Protein AF-A0A845BM09-F1 (afdb_monomer_lite)

Organism: NCBI:txid2545983

Structure (mmCIF, N/CA/C/O backbone):
data_AF-A0A845BM09-F1
#
_entry.id   AF-A0A845BM09-F1
#
loop_
_atom_site.group_PDB
_atom_site.id
_atom_site.type_symbol
_atom_site.label_atom_id
_atom_site.label_alt_id
_atom_site.label_comp_id
_atom_site.label_asym_id
_atom_site.label_entity_id
_atom_site.label_seq_id
_atom_site.pdbx_PDB_ins_code
_atom_site.Cartn_x
_atom_site.Cartn_y
_atom_site.Cartn_z
_atom_site.occupancy
_atom_site.B_iso_or_equiv
_atom_site.auth_seq_id
_atom_site.auth_comp_id
_atom_site.auth_asym_id
_atom_site.auth_atom_id
_atom_site.pdbx_PDB_model_num
ATOM 1 N N . SER A 1 1 ? -9.856 6.392 -19.912 1.00 35.78 1 SER A N 1
ATOM 2 C CA . SER A 1 1 ? -8.831 7.444 -19.748 1.00 35.78 1 SER A CA 1
ATOM 3 C C . SER A 1 1 ? -8.874 7.938 -18.310 1.00 35.78 1 SER A C 1
ATOM 5 O O . SER A 1 1 ? -9.860 8.533 -17.901 1.00 35.78 1 SER A O 1
ATOM 7 N N . VAL A 1 2 ? -7.869 7.597 -17.497 1.00 39.53 2 VAL A N 1
ATOM 8 C CA . VAL A 1 2 ? -7.797 8.044 -16.092 1.00 39.53 2 VAL A CA 1
ATOM 9 C C . VAL A 1 2 ? -7.425 9.530 -16.064 1.00 39.53 2 VAL A C 1
ATOM 11 O O . VAL A 1 2 ? -6.525 9.952 -16.780 1.00 39.53 2 VAL A O 1
ATOM 14 N N . PHE A 1 3 ? -8.138 10.308 -15.250 1.00 54.38 3 PHE A N 1
ATOM 15 C CA . PHE A 1 3 ? -8.150 11.779 -15.206 1.00 54.38 3 PHE A CA 1
ATOM 16 C C . PHE A 1 3 ? -6.875 12.443 -14.639 1.00 54.38 3 PHE A C 1
ATOM 18 O O . PHE A 1 3 ? -6.880 13.639 -14.361 1.00 54.38 3 PHE A O 1
ATOM 25 N N . VAL A 1 4 ? -5.786 11.693 -14.448 1.00 58.38 4 VAL A N 1
ATOM 26 C CA . VAL A 1 4 ? -4.545 12.201 -13.843 1.00 58.38 4 VAL A CA 1
ATOM 27 C C . VAL A 1 4 ? -3.446 12.294 -14.913 1.00 58.38 4 VAL A C 1
ATOM 29 O O . VAL A 1 4 ? -3.096 11.260 -15.491 1.00 58.38 4 VAL A O 1
ATOM 32 N N . PRO A 1 5 ? -2.900 13.498 -15.189 1.00 68.25 5 PRO A N 1
ATOM 33 C CA . PRO A 1 5 ? -1.825 13.701 -16.160 1.00 68.25 5 PRO A CA 1
ATOM 34 C C . PRO A 1 5 ? -0.587 12.850 -15.855 1.00 68.25 5 PRO A C 1
ATOM 36 O O . PRO A 1 5 ? -0.208 12.676 -14.699 1.00 68.25 5 PRO A O 1
ATOM 39 N N . GLN A 1 6 ? 0.072 12.350 -16.902 1.00 58.78 6 GLN A N 1
ATOM 40 C CA . GLN A 1 6 ? 1.269 11.504 -16.788 1.00 58.78 6 GLN A CA 1
ATOM 41 C C . GLN A 1 6 ? 2.416 12.189 -16.029 1.00 58.78 6 GLN A C 1
ATOM 43 O O . GLN A 1 6 ? 3.109 11.536 -15.259 1.00 58.78 6 GLN A O 1
ATOM 48 N N . SER A 1 7 ? 2.552 13.511 -16.158 1.00 64.00 7 SER A N 1
ATOM 49 C CA . SER A 1 7 ? 3.554 14.301 -15.432 1.00 64.00 7 SER A CA 1
ATOM 50 C C . SER A 1 7 ? 3.409 14.221 -13.910 1.00 64.00 7 SER A C 1
ATOM 52 O O . SER A 1 7 ? 4.411 14.278 -13.207 1.00 64.00 7 SER A O 1
ATOM 54 N N . VAL A 1 8 ? 2.186 14.049 -13.395 1.00 66.25 8 VAL A N 1
ATOM 55 C CA . VAL A 1 8 ? 1.940 13.925 -11.951 1.00 66.25 8 VAL A CA 1
ATOM 56 C C . VAL A 1 8 ? 2.472 12.593 -11.433 1.00 66.25 8 VAL A C 1
ATOM 58 O O . VAL A 1 8 ? 3.091 12.558 -10.379 1.00 66.25 8 VAL A O 1
ATOM 61 N N . TRP A 1 9 ? 2.290 11.504 -12.183 1.00 59.09 9 TRP A N 1
ATOM 62 C CA . TRP A 1 9 ? 2.805 10.189 -11.793 1.00 59.09 9 TRP A CA 1
ATOM 63 C C . TRP A 1 9 ? 4.329 10.103 -11.904 1.00 59.09 9 TRP A C 1
ATOM 65 O O . TRP A 1 9 ? 4.945 9.530 -11.013 1.00 59.09 9 TRP A O 1
ATOM 75 N N . ASN A 1 10 ? 4.924 10.731 -12.922 1.00 61.62 10 ASN A N 1
ATOM 76 C CA . ASN A 1 10 ? 6.381 10.798 -13.092 1.00 61.62 10 ASN A CA 1
ATOM 77 C C . ASN A 1 10 ? 7.077 11.697 -12.054 1.00 61.62 10 ASN A C 1
A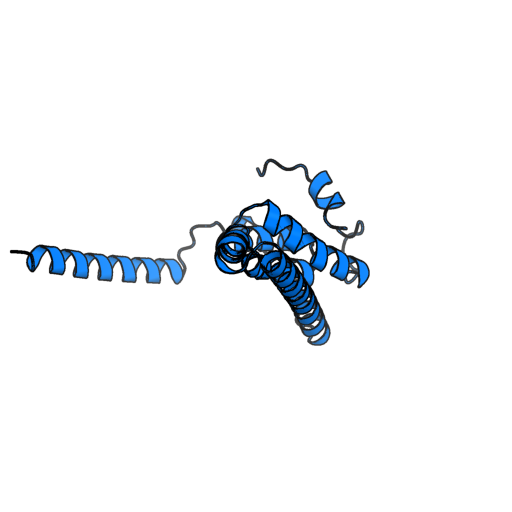TOM 79 O O . ASN A 1 10 ? 8.268 11.546 -11.824 1.00 61.62 10 ASN A O 1
ATOM 83 N N . MET A 1 11 ? 6.362 12.649 -11.443 1.00 61.75 11 MET A N 1
ATOM 84 C CA . MET A 1 11 ? 6.883 13.410 -10.297 1.00 61.75 11 MET A CA 1
ATOM 85 C C . MET A 1 11 ? 6.689 12.676 -8.968 1.00 61.75 11 MET A C 1
ATOM 87 O O . MET A 1 11 ? 7.452 12.900 -8.036 1.00 61.75 11 MET A O 1
ATOM 91 N N . LEU A 1 12 ? 5.629 11.871 -8.853 1.00 56.97 12 LEU A N 1
ATOM 92 C CA . LEU A 1 12 ? 5.250 11.193 -7.612 1.00 56.97 12 LEU A CA 1
ATOM 93 C C . LEU A 1 12 ? 6.055 9.913 -7.378 1.00 56.97 12 LEU A C 1
ATOM 95 O O . LEU A 1 12 ? 6.328 9.558 -6.240 1.00 56.97 12 LEU A O 1
ATOM 99 N N . PHE A 1 13 ? 6.422 9.231 -8.453 1.00 57.84 13 PHE A N 1
ATOM 100 C CA . PHE A 1 13 ? 7.402 8.160 -8.447 1.00 57.84 13 PHE A CA 1
ATOM 101 C C . PHE A 1 13 ? 8.551 8.653 -9.307 1.00 57.84 13 PHE A C 1
ATOM 103 O O . PHE A 1 13 ? 8.286 9.016 -10.455 1.00 57.84 13 PHE A O 1
ATOM 110 N N . LEU A 1 14 ? 9.791 8.646 -8.807 1.00 57.62 14 LEU A N 1
ATOM 111 C CA . LEU A 1 14 ? 10.975 8.696 -9.668 1.00 57.62 14 LEU A CA 1
ATOM 112 C C . LEU A 1 14 ? 10.952 7.476 -10.606 1.00 57.62 14 LEU A C 1
ATOM 114 O O . LEU A 1 14 ? 11.607 6.457 -10.385 1.00 57.62 14 LEU A O 1
ATOM 118 N N . ILE A 1 15 ? 10.148 7.563 -11.659 1.00 54.09 15 ILE A N 1
ATOM 119 C CA . ILE A 1 15 ? 10.232 6.699 -12.822 1.00 54.09 15 ILE A CA 1
ATOM 120 C C . ILE A 1 15 ? 11.581 7.054 -13.423 1.00 54.09 15 ILE A C 1
ATOM 122 O O . ILE A 1 15 ? 11.850 8.223 -13.688 1.00 54.09 15 ILE A O 1
ATOM 126 N N . ALA A 1 16 ? 12.469 6.066 -13.515 1.00 50.38 16 ALA A N 1
ATOM 127 C CA . ALA A 1 16 ? 13.791 6.274 -14.068 1.00 50.38 16 ALA A CA 1
ATOM 128 C C . ALA A 1 16 ? 13.628 6.880 -15.467 1.00 50.38 16 ALA A C 1
ATOM 130 O O . ALA A 1 16 ? 13.202 6.202 -16.398 1.00 50.38 16 ALA A O 1
ATOM 131 N N . ASP A 1 17 ? 13.929 8.171 -15.600 1.00 42.47 17 ASP A N 1
ATOM 132 C CA . ASP A 1 17 ? 14.062 8.849 -16.881 1.00 42.47 17 ASP A CA 1
ATOM 133 C C . ASP A 1 17 ? 15.249 8.206 -17.617 1.00 42.47 17 ASP A C 1
ATOM 135 O O . ASP A 1 17 ? 16.388 8.663 -17.536 1.00 42.47 17 ASP A O 1
ATOM 139 N N . GLY A 1 18 ? 15.019 7.070 -18.269 1.00 38.66 18 GLY A N 1
ATOM 140 C CA . GLY A 1 18 ? 16.082 6.304 -18.904 1.00 38.66 18 GLY A CA 1
ATOM 141 C C . GLY A 1 18 ? 15.595 4.934 -19.331 1.00 38.66 18 GLY A C 1
ATOM 142 O O . GLY A 1 18 ? 15.592 3.998 -18.540 1.00 38.66 18 GLY A O 1
ATOM 143 N N . GLY A 1 19 ? 15.179 4.832 -20.592 1.00 37.56 19 GLY A N 1
ATOM 144 C CA . GLY A 1 19 ? 14.667 3.602 -21.171 1.00 37.56 19 GLY A CA 1
ATOM 145 C C . GLY A 1 19 ? 15.581 2.384 -21.002 1.00 37.56 19 GLY A C 1
ATOM 146 O O . GLY A 1 19 ? 16.806 2.471 -20.990 1.00 37.56 19 GLY A O 1
ATOM 147 N N . GLY A 1 20 ? 14.938 1.224 -20.977 1.00 40.03 20 GLY A N 1
ATOM 148 C CA . GLY A 1 20 ? 15.477 0.010 -21.578 1.00 40.03 20 GLY A CA 1
ATOM 149 C C . GLY A 1 20 ? 16.318 -0.915 -20.705 1.00 40.03 20 GLY A C 1
ATOM 150 O O . GLY A 1 20 ? 16.025 -2.097 -20.743 1.00 40.03 20 GLY A O 1
ATOM 151 N N . ASP A 1 21 ? 17.324 -0.468 -19.944 1.00 42.78 21 ASP A N 1
ATOM 152 C CA . ASP A 1 21 ? 18.420 -1.419 -19.625 1.00 42.78 21 ASP A CA 1
ATOM 153 C C . ASP A 1 21 ? 19.203 -1.217 -18.311 1.00 42.78 21 ASP A C 1
ATOM 155 O O . ASP A 1 21 ? 20.339 -1.673 -18.179 1.00 42.78 21 ASP A O 1
ATOM 159 N N . ALA A 1 22 ? 18.630 -0.600 -17.277 1.00 42.78 22 ALA A N 1
ATOM 160 C CA . ALA A 1 22 ? 19.284 -0.587 -15.966 1.00 42.78 22 ALA A CA 1
ATOM 161 C C . ALA A 1 22 ? 18.308 -0.962 -14.858 1.00 42.78 22 ALA A C 1
ATOM 163 O O . ALA A 1 22 ? 17.261 -0.339 -14.684 1.00 42.78 22 ALA A O 1
ATOM 164 N N . SER A 1 23 ? 18.672 -1.995 -14.099 1.00 51.94 23 SER A N 1
ATOM 165 C CA . SER A 1 23 ? 18.027 -2.349 -12.841 1.00 51.94 23 SER A CA 1
ATOM 166 C C . SER A 1 23 ? 17.760 -1.082 -12.015 1.00 51.94 23 SER A C 1
ATOM 168 O O . SER A 1 23 ? 18.654 -0.243 -11.875 1.00 51.94 23 SER A O 1
ATOM 170 N N . PRO A 1 24 ? 16.537 -0.894 -11.485 1.00 59.00 24 PRO A N 1
ATOM 171 C CA . PRO A 1 24 ? 16.207 0.314 -10.744 1.00 59.00 24 PRO A CA 1
ATOM 172 C C . PRO A 1 24 ? 17.182 0.470 -9.572 1.00 59.00 24 PRO A C 1
ATOM 174 O O . PRO A 1 24 ? 17.302 -0.416 -8.724 1.00 59.00 24 PRO A O 1
ATOM 177 N N . THR A 1 25 ? 17.900 1.595 -9.539 1.00 69.44 25 THR A N 1
ATOM 178 C CA . THR A 1 25 ? 18.841 1.939 -8.466 1.00 69.44 25 THR A CA 1
ATOM 179 C C . THR A 1 25 ? 18.152 1.798 -7.105 1.00 69.44 25 THR A C 1
ATOM 181 O O . THR A 1 25 ? 16.988 2.170 -6.966 1.00 69.44 25 THR A O 1
ATOM 184 N N . PHE A 1 26 ? 18.868 1.314 -6.080 1.00 68.75 26 PHE A N 1
ATOM 185 C CA . PHE A 1 26 ? 18.355 1.127 -4.706 1.00 68.75 26 PHE A CA 1
ATOM 186 C C . PHE A 1 26 ? 17.498 2.309 -4.213 1.00 68.75 26 PHE A C 1
ATOM 188 O O . PHE A 1 26 ? 16.446 2.113 -3.611 1.00 68.75 26 PHE A O 1
ATOM 195 N N . LEU A 1 27 ? 17.917 3.538 -4.526 1.00 70.12 27 LEU A N 1
ATOM 196 C CA . LEU A 1 27 ? 17.209 4.768 -4.164 1.00 70.12 27 LEU A CA 1
ATOM 197 C C . LEU A 1 27 ? 15.825 4.895 -4.820 1.00 70.12 27 LEU A C 1
ATOM 199 O O . LEU A 1 27 ? 14.881 5.286 -4.145 1.00 70.12 27 LEU A O 1
ATOM 203 N N . VAL A 1 28 ? 15.681 4.501 -6.087 1.00 71.38 28 VAL A N 1
ATOM 204 C CA . VAL A 1 28 ? 14.397 4.496 -6.810 1.00 71.38 28 VAL A CA 1
ATOM 205 C C . VAL A 1 28 ? 13.458 3.438 -6.232 1.00 71.38 28 VAL A C 1
ATOM 207 O O . VAL A 1 28 ? 12.262 3.668 -6.071 1.00 71.38 28 VAL A O 1
ATOM 210 N N . VAL A 1 29 ? 13.990 2.267 -5.871 1.00 69.00 29 VAL A N 1
ATOM 211 C CA . VAL A 1 29 ? 13.193 1.211 -5.230 1.00 69.00 29 VAL A CA 1
ATOM 212 C C . VAL A 1 29 ? 12.701 1.661 -3.857 1.00 69.00 29 VAL A C 1
ATOM 214 O O . VAL A 1 29 ? 11.528 1.457 -3.545 1.00 69.00 29 VAL A O 1
ATOM 217 N N . LEU A 1 30 ? 13.579 2.283 -3.068 1.00 73.56 30 LEU A N 1
ATOM 218 C CA . LEU A 1 30 ? 13.262 2.799 -1.742 1.00 73.56 30 LEU A CA 1
ATOM 219 C C . LEU A 1 30 ? 12.210 3.909 -1.804 1.00 73.56 30 LEU A C 1
ATOM 221 O O . LEU A 1 30 ? 11.234 3.856 -1.060 1.00 73.56 30 LEU A O 1
ATOM 225 N N . GLU A 1 31 ? 12.377 4.881 -2.701 1.00 77.81 31 GLU A N 1
ATOM 226 C CA . GLU A 1 31 ? 11.400 5.952 -2.885 1.00 77.81 31 GLU A CA 1
ATOM 227 C C . GLU A 1 31 ? 10.041 5.388 -3.288 1.00 77.81 31 GLU A C 1
ATOM 229 O O . GLU A 1 31 ? 9.044 5.642 -2.611 1.00 77.81 31 GLU A O 1
ATOM 234 N N . ASN A 1 32 ? 10.004 4.554 -4.328 1.00 77.00 32 ASN A N 1
ATOM 235 C CA . ASN A 1 32 ? 8.758 3.967 -4.801 1.00 77.00 32 ASN A CA 1
ATOM 236 C C . ASN A 1 32 ? 8.079 3.142 -3.696 1.00 77.00 32 ASN A C 1
ATOM 238 O O . ASN A 1 32 ? 6.870 3.250 -3.516 1.00 77.00 32 ASN A O 1
ATOM 242 N N . ALA A 1 33 ? 8.837 2.373 -2.907 1.00 74.50 33 ALA A N 1
ATOM 243 C CA . ALA A 1 33 ? 8.300 1.587 -1.794 1.00 74.50 33 ALA A CA 1
ATOM 244 C C . ALA A 1 33 ? 7.724 2.443 -0.655 1.00 74.50 33 ALA A C 1
ATOM 246 O O . ALA A 1 33 ? 6.791 1.993 0.017 1.00 74.50 33 ALA A O 1
ATOM 247 N N . LEU A 1 34 ? 8.249 3.652 -0.442 1.00 76.75 34 LEU A N 1
ATOM 248 C CA . LEU A 1 34 ? 7.769 4.585 0.577 1.00 76.75 34 LEU A CA 1
ATOM 249 C C . LEU A 1 34 ? 6.599 5.444 0.081 1.00 76.75 34 LEU A C 1
ATOM 251 O O . LEU A 1 34 ? 5.652 5.684 0.833 1.00 76.75 34 LEU A O 1
ATOM 255 N N . VAL A 1 35 ? 6.626 5.900 -1.169 1.00 77.06 35 VAL A N 1
ATOM 256 C CA . VAL A 1 35 ? 5.574 6.771 -1.707 1.00 77.06 35 VAL A CA 1
ATOM 257 C C . VAL A 1 35 ? 4.309 5.977 -2.025 1.00 77.06 35 VAL A C 1
ATOM 259 O O . VAL A 1 35 ? 3.210 6.449 -1.728 1.00 77.06 35 VAL A O 1
ATOM 262 N N . ALA A 1 36 ? 4.428 4.749 -2.542 1.00 71.75 36 ALA A N 1
ATOM 263 C CA . ALA A 1 36 ? 3.265 3.971 -2.972 1.00 71.75 36 ALA A CA 1
ATOM 264 C C . ALA A 1 36 ? 2.196 3.793 -1.868 1.00 71.75 36 ALA A C 1
ATOM 266 O O . ALA A 1 36 ? 1.026 4.088 -2.129 1.00 71.75 36 ALA A O 1
ATOM 267 N N . PRO A 1 37 ? 2.540 3.421 -0.620 1.00 69.88 37 PRO A N 1
ATOM 268 C CA . PRO A 1 37 ? 1.544 3.277 0.436 1.00 69.88 37 PRO A CA 1
ATOM 269 C C . PRO A 1 37 ? 0.865 4.588 0.845 1.00 69.88 37 PRO A C 1
ATOM 271 O O . PRO A 1 37 ? -0.304 4.583 1.228 1.00 69.88 37 PRO A O 1
ATOM 274 N N . VAL A 1 38 ? 1.570 5.720 0.744 1.00 73.94 38 VAL A N 1
ATOM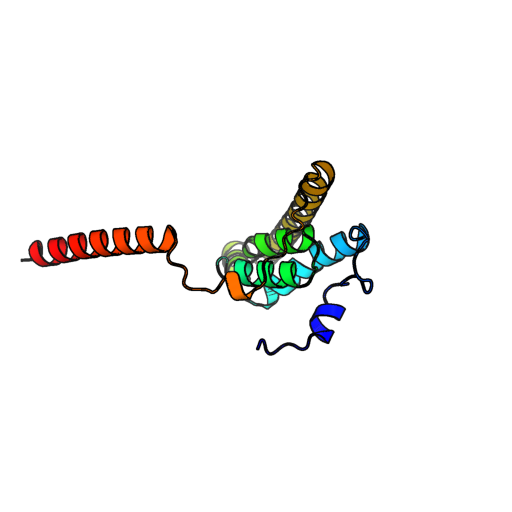 275 C CA . VAL A 1 38 ? 0.991 7.043 1.025 1.00 73.94 38 VAL A CA 1
ATOM 276 C C . VAL A 1 38 ? -0.059 7.383 -0.029 1.00 73.94 38 VAL A C 1
ATOM 278 O O . VAL A 1 38 ? -1.157 7.826 0.303 1.00 73.94 38 VAL A O 1
ATOM 281 N N . VAL A 1 39 ? 0.241 7.118 -1.301 1.00 71.31 39 VAL A N 1
ATOM 282 C CA . VAL A 1 39 ? -0.713 7.319 -2.399 1.00 71.31 39 VAL A CA 1
ATOM 283 C C . VAL A 1 39 ? -1.936 6.421 -2.221 1.00 71.31 39 VAL A C 1
ATOM 285 O O . VAL A 1 39 ? -3.061 6.913 -2.301 1.00 71.31 39 VAL A O 1
ATOM 288 N N . ALA A 1 40 ? -1.728 5.140 -1.894 1.00 66.44 40 ALA A N 1
ATOM 289 C CA . ALA A 1 40 ? -2.808 4.191 -1.621 1.00 66.44 40 ALA A CA 1
ATOM 290 C C . ALA A 1 40 ? -3.743 4.693 -0.509 1.00 66.44 40 ALA A C 1
ATOM 292 O O . ALA A 1 40 ? -4.966 4.707 -0.681 1.00 66.44 40 ALA A O 1
ATOM 293 N N . PHE A 1 41 ? -3.163 5.187 0.592 1.00 67.19 41 PHE A N 1
ATOM 294 C CA . PHE A 1 41 ? -3.899 5.756 1.720 1.00 67.19 41 PHE A CA 1
ATOM 295 C C . PHE A 1 41 ? -4.837 6.891 1.287 1.00 67.19 41 PHE A C 1
ATOM 297 O O . PHE A 1 41 ? -6.020 6.885 1.632 1.00 67.19 41 PHE A O 1
ATOM 304 N N . PHE A 1 42 ? -4.335 7.840 0.490 1.00 66.75 42 PHE A N 1
ATOM 305 C CA . PHE A 1 42 ? -5.129 8.980 0.019 1.00 66.75 42 PHE A CA 1
ATOM 306 C C . PHE A 1 42 ? -6.146 8.619 -1.063 1.00 66.75 42 PHE A C 1
ATOM 308 O O . PHE A 1 42 ? -7.166 9.297 -1.184 1.00 66.75 42 PHE A O 1
ATOM 315 N N . THR A 1 43 ? -5.919 7.546 -1.821 1.00 67.25 43 THR A N 1
ATOM 316 C CA . THR A 1 43 ? -6.889 7.084 -2.823 1.00 67.25 43 THR A CA 1
ATOM 317 C C . THR A 1 43 ? -8.130 6.410 -2.227 1.00 67.25 43 THR A C 1
ATOM 319 O O . THR A 1 43 ? -9.051 6.112 -2.978 1.00 67.25 43 THR A O 1
ATOM 322 N N . PHE A 1 44 ? -8.218 6.229 -0.898 1.00 59.25 44 PHE A N 1
ATOM 323 C CA . PHE A 1 44 ? -9.390 5.658 -0.204 1.00 59.25 44 PHE A CA 1
ATOM 324 C C . PHE A 1 44 ? -9.855 4.306 -0.769 1.00 59.25 44 PHE A C 1
ATOM 326 O O . PHE A 1 44 ? -11.028 3.932 -0.699 1.00 59.25 44 PHE A O 1
ATOM 333 N N . ILE A 1 45 ? -8.922 3.546 -1.327 1.00 58.44 45 ILE A N 1
ATOM 334 C CA . ILE A 1 45 ? -9.209 2.266 -1.942 1.00 58.44 45 ILE A CA 1
ATOM 335 C C . ILE A 1 45 ? -9.085 1.173 -0.873 1.00 58.44 45 ILE A C 1
ATOM 337 O O . ILE A 1 45 ? -8.041 0.988 -0.254 1.00 58.44 45 ILE A O 1
ATOM 341 N N . GLY A 1 46 ? -10.186 0.459 -0.623 1.00 61.38 46 GLY A N 1
ATOM 342 C CA . GLY A 1 46 ? -10.170 -0.748 0.208 1.00 61.38 46 GLY A CA 1
ATOM 343 C C . GLY A 1 46 ? -9.417 -1.901 -0.470 1.00 61.38 46 GLY A C 1
ATOM 344 O O . GLY A 1 46 ? -9.139 -1.844 -1.666 1.00 61.38 46 GLY A O 1
ATOM 345 N N . SER A 1 47 ? -9.153 -2.973 0.284 1.00 61.75 47 SER A N 1
ATOM 346 C CA . SER A 1 47 ? -8.348 -4.153 -0.105 1.00 61.75 47 SER A CA 1
ATOM 347 C C . SER A 1 47 ? -8.517 -4.644 -1.559 1.00 61.75 47 SER A C 1
ATOM 349 O O . SER A 1 47 ? -7.535 -4.957 -2.224 1.00 61.75 47 SER A O 1
ATOM 351 N N . MET A 1 48 ? -9.732 -4.617 -2.126 1.00 56.25 48 MET A N 1
ATOM 352 C CA . MET A 1 48 ? -9.975 -5.070 -3.506 1.00 56.25 48 MET A CA 1
ATOM 353 C C . MET A 1 48 ? -9.504 -4.110 -4.613 1.00 56.25 48 MET A C 1
ATOM 355 O O . MET A 1 48 ? -9.163 -4.568 -5.702 1.00 56.25 48 MET A O 1
ATOM 359 N N . GLY A 1 49 ? -9.489 -2.793 -4.393 1.00 61.81 49 GLY A N 1
ATOM 360 C CA . GLY A 1 49 ? -9.159 -1.847 -5.470 1.00 61.81 49 GLY A CA 1
ATOM 361 C C . GLY A 1 49 ? -7.663 -1.545 -5.599 1.00 61.81 49 GLY A C 1
ATOM 362 O O . GLY A 1 49 ? -7.246 -0.988 -6.616 1.00 61.81 49 GLY A O 1
ATOM 363 N N . ASN A 1 50 ? -6.847 -1.902 -4.598 1.00 71.81 50 ASN A N 1
ATOM 364 C CA . ASN A 1 50 ? -5.405 -1.655 -4.649 1.00 71.81 50 ASN A CA 1
ATOM 365 C C . ASN A 1 50 ? -4.727 -2.585 -5.661 1.00 71.81 50 ASN A C 1
ATOM 367 O O . ASN A 1 50 ? -3.705 -2.220 -6.228 1.00 71.81 50 ASN A O 1
ATOM 371 N N . VAL A 1 51 ? -5.328 -3.743 -5.959 1.00 69.25 51 VAL A N 1
ATOM 372 C CA . VAL A 1 51 ? -4.799 -4.721 -6.921 1.00 69.25 51 VAL A CA 1
ATOM 373 C C . VAL A 1 51 ? -4.795 -4.176 -8.364 1.00 69.25 51 VAL A C 1
ATOM 375 O O . VAL A 1 51 ? -3.729 -4.183 -8.984 1.00 69.25 51 VAL A O 1
ATOM 378 N N . PRO A 1 52 ? -5.899 -3.620 -8.913 1.00 67.12 52 PRO A N 1
ATOM 379 C CA . PRO A 1 52 ? -5.867 -2.947 -10.216 1.00 67.12 52 PRO A CA 1
ATOM 380 C C . PRO A 1 52 ? -4.889 -1.766 -10.297 1.00 67.12 52 PRO A C 1
ATOM 382 O O . PRO A 1 52 ? -4.273 -1.549 -11.340 1.00 67.12 52 PRO A O 1
ATOM 385 N N . LEU A 1 53 ? -4.731 -0.992 -9.216 1.00 66.56 53 LEU A N 1
ATOM 386 C CA . LEU A 1 53 ? -3.841 0.174 -9.216 1.00 66.56 53 LEU A CA 1
ATOM 387 C C . LEU A 1 53 ? -2.365 -0.229 -9.075 1.00 66.56 53 LEU A C 1
ATOM 389 O O . LEU A 1 53 ? -1.512 0.339 -9.752 1.00 66.56 53 LEU A O 1
ATOM 393 N N . ALA A 1 54 ? -2.070 -1.273 -8.300 1.00 71.06 54 ALA A N 1
ATOM 394 C CA . ALA A 1 54 ? -0.763 -1.925 -8.259 1.00 71.06 54 ALA A CA 1
ATOM 395 C C . ALA A 1 54 ? -0.363 -2.449 -9.646 1.00 71.06 54 ALA A C 1
ATOM 397 O O . ALA A 1 54 ? 0.763 -2.242 -10.093 1.00 71.06 54 ALA A O 1
ATOM 398 N N . ALA A 1 55 ? -1.304 -3.058 -10.370 1.00 67.88 55 ALA A N 1
ATOM 399 C CA . ALA A 1 55 ? -1.083 -3.470 -11.751 1.00 67.88 55 ALA A CA 1
ATOM 400 C C . ALA A 1 55 ? -0.847 -2.284 -12.699 1.00 67.88 55 ALA A C 1
ATOM 402 O O . ALA A 1 55 ? 0.019 -2.343 -13.571 1.00 67.88 55 ALA A O 1
ATOM 403 N N . MET A 1 56 ? -1.563 -1.173 -12.498 1.00 67.94 56 MET A N 1
ATOM 404 C CA . MET A 1 56 ? -1.313 0.072 -13.223 1.00 67.94 56 MET A CA 1
ATOM 405 C C . MET A 1 56 ? 0.087 0.627 -12.930 1.00 67.94 56 MET A C 1
ATOM 407 O O . MET A 1 56 ? 0.755 1.055 -13.866 1.00 67.94 56 MET A O 1
ATOM 411 N N . LEU A 1 57 ? 0.562 0.571 -11.684 1.00 68.81 57 LEU A N 1
ATOM 412 C CA . LEU A 1 57 ? 1.928 0.951 -11.303 1.00 68.81 57 LEU A CA 1
ATOM 413 C C . LEU A 1 57 ? 2.977 0.031 -11.946 1.00 68.81 57 LEU A C 1
ATOM 415 O O . LEU A 1 57 ? 3.956 0.526 -12.499 1.00 68.81 57 LEU A O 1
ATOM 419 N N . TRP A 1 58 ? 2.741 -1.284 -11.962 1.00 68.69 58 TRP A N 1
ATOM 420 C CA . TRP A 1 58 ? 3.614 -2.257 -12.631 1.00 68.69 58 TRP A CA 1
ATOM 421 C C . TRP A 1 58 ? 3.734 -1.993 -14.136 1.00 68.69 58 TRP A C 1
ATOM 423 O O . TRP A 1 58 ? 4.833 -1.963 -14.690 1.00 68.69 58 TRP A O 1
ATOM 433 N N . SER A 1 59 ? 2.606 -1.712 -14.797 1.00 63.56 59 SER A N 1
ATOM 434 C CA . SER A 1 59 ? 2.588 -1.329 -16.215 1.00 63.56 59 SER A CA 1
ATOM 435 C C . SER A 1 59 ? 3.278 0.016 -16.497 1.00 63.56 59 SER A C 1
ATOM 437 O O . SER A 1 59 ? 3.600 0.308 -17.644 1.00 63.56 59 SER A O 1
ATOM 439 N N . ARG A 1 60 ? 3.507 0.832 -15.458 1.00 62.00 60 ARG A N 1
ATOM 440 C CA . ARG A 1 60 ? 4.113 2.174 -15.509 1.00 62.00 60 ARG A CA 1
ATOM 441 C C . ARG A 1 60 ? 5.553 2.199 -14.996 1.00 62.00 60 ARG A C 1
ATOM 443 O O . ARG A 1 60 ? 6.033 3.245 -14.583 1.00 62.00 60 ARG A O 1
ATOM 450 N N . GLU A 1 61 ? 6.225 1.050 -15.028 1.00 62.22 61 GLU A N 1
ATOM 451 C CA . GLU A 1 61 ? 7.644 0.897 -14.677 1.00 62.22 61 GLU A CA 1
ATOM 452 C C . GLU A 1 61 ? 7.986 1.184 -13.206 1.00 62.22 61 GLU A C 1
ATOM 454 O O . GLU A 1 61 ? 9.159 1.312 -12.853 1.00 62.22 61 GLU A O 1
ATOM 459 N N . ALA A 1 62 ? 6.984 1.232 -12.320 1.00 65.19 62 ALA A N 1
ATOM 460 C CA . ALA A 1 62 ? 7.247 1.283 -10.890 1.00 65.19 62 ALA A CA 1
ATOM 461 C C . ALA A 1 62 ? 8.019 0.026 -10.459 1.00 65.19 62 ALA A C 1
ATOM 463 O O . ALA A 1 62 ? 7.794 -1.078 -10.966 1.00 65.19 62 ALA A O 1
ATOM 464 N N . SER A 1 63 ? 8.929 0.186 -9.497 1.00 73.81 63 SER A N 1
ATOM 465 C CA . SER A 1 63 ? 9.719 -0.939 -8.995 1.00 73.81 63 SER A CA 1
ATOM 466 C C . SER A 1 63 ? 8.805 -2.040 -8.443 1.00 73.81 63 SER A C 1
ATOM 468 O O . SER A 1 63 ? 7.777 -1.758 -7.823 1.00 73.81 63 SER A O 1
ATOM 470 N N . LEU A 1 64 ? 9.206 -3.310 -8.600 1.00 71.56 64 LEU A N 1
ATOM 471 C CA . LEU A 1 64 ? 8.455 -4.441 -8.032 1.00 71.56 64 LEU A CA 1
ATOM 472 C C . LEU A 1 64 ? 8.247 -4.264 -6.518 1.00 71.56 64 LEU A C 1
ATOM 474 O O . LEU A 1 64 ? 7.185 -4.589 -6.001 1.00 71.56 64 LEU A O 1
ATOM 478 N N . GLY A 1 65 ? 9.219 -3.669 -5.816 1.00 74.06 65 GLY A N 1
ATOM 479 C CA . GLY A 1 65 ? 9.083 -3.349 -4.395 1.00 74.06 65 GLY A CA 1
ATOM 480 C C . GLY A 1 65 ? 8.010 -2.300 -4.099 1.00 74.06 65 GLY A C 1
ATOM 481 O O . GLY A 1 65 ? 7.277 -2.456 -3.125 1.00 74.06 65 GLY A O 1
ATOM 482 N N . GLY A 1 66 ? 7.864 -1.286 -4.958 1.00 72.00 66 GLY A N 1
ATOM 483 C CA . GLY A 1 66 ? 6.789 -0.295 -4.874 1.00 72.00 66 GLY A CA 1
ATOM 484 C C . GLY A 1 66 ? 5.407 -0.898 -5.115 1.00 72.00 66 GLY A C 1
ATOM 485 O O . GLY A 1 66 ? 4.477 -0.620 -4.367 1.00 72.00 66 GLY A O 1
ATOM 486 N N . VAL A 1 67 ? 5.275 -1.791 -6.099 1.00 75.31 67 VAL A N 1
ATOM 487 C CA . VAL A 1 67 ? 4.019 -2.519 -6.364 1.00 75.31 67 VAL A CA 1
ATOM 488 C C . VAL A 1 67 ? 3.635 -3.407 -5.176 1.00 75.31 67 VAL A C 1
ATOM 490 O O . VAL A 1 67 ? 2.482 -3.407 -4.747 1.00 75.31 67 VAL A O 1
ATOM 493 N N . MET A 1 68 ? 4.603 -4.125 -4.601 1.00 77.25 68 MET A N 1
ATOM 494 C CA . MET A 1 68 ? 4.367 -5.002 -3.451 1.00 77.25 68 MET A CA 1
ATOM 495 C C . MET A 1 68 ? 4.047 -4.221 -2.167 1.00 77.25 68 MET A C 1
ATOM 497 O O . MET A 1 68 ? 3.165 -4.639 -1.415 1.00 77.25 68 MET A O 1
ATOM 501 N N . SER A 1 69 ? 4.694 -3.074 -1.916 1.00 78.81 69 SER A N 1
ATOM 502 C CA . SER A 1 69 ? 4.335 -2.231 -0.764 1.00 78.81 69 SER A CA 1
ATOM 503 C C . SER A 1 69 ? 2.970 -1.557 -0.949 1.00 78.81 69 SER A C 1
ATOM 505 O O . SER A 1 69 ? 2.223 -1.426 0.021 1.00 78.81 69 SER A O 1
ATOM 507 N N . PHE A 1 70 ? 2.607 -1.200 -2.188 1.00 77.56 70 PHE A N 1
ATOM 508 C CA . PHE A 1 70 ? 1.285 -0.673 -2.534 1.00 77.56 70 PHE A CA 1
ATOM 509 C C . PHE A 1 70 ? 0.176 -1.700 -2.284 1.00 77.56 70 PHE A C 1
ATOM 511 O O . PHE A 1 70 ? -0.868 -1.355 -1.734 1.00 77.56 70 PHE A O 1
ATOM 518 N N . LEU A 1 71 ? 0.400 -2.969 -2.644 1.00 76.62 71 LEU A N 1
ATOM 519 C CA . LEU A 1 71 ? -0.545 -4.053 -2.354 1.00 76.62 71 LEU A CA 1
ATOM 520 C C . LEU A 1 71 ? -0.800 -4.195 -0.853 1.00 76.62 71 LEU A C 1
ATOM 522 O O . LEU A 1 71 ? -1.953 -4.276 -0.444 1.00 76.62 71 LEU A O 1
ATOM 526 N N . GLY A 1 72 ? 0.259 -4.154 -0.042 1.00 71.56 72 GLY A N 1
ATOM 527 C CA . GLY A 1 72 ? 0.140 -4.214 1.416 1.00 71.56 72 GLY A CA 1
ATOM 528 C C . GLY A 1 72 ? -0.503 -2.977 2.052 1.00 71.56 72 GLY A C 1
ATOM 529 O O . GLY A 1 72 ? -0.732 -2.975 3.257 1.00 71.56 72 GLY A O 1
ATOM 530 N N . ALA A 1 73 ? -0.790 -1.914 1.293 1.00 73.38 73 ALA A N 1
ATOM 531 C CA . ALA A 1 73 ? -1.315 -0.663 1.839 1.00 73.38 73 ALA A CA 1
ATOM 532 C C . ALA A 1 73 ? -2.768 -0.695 2.283 1.00 73.38 73 ALA A C 1
ATOM 534 O O . ALA A 1 73 ? -3.224 0.219 2.974 1.00 73.38 73 ALA A O 1
ATOM 535 N N . ASP A 1 74 ? -3.466 -1.785 1.999 1.00 73.81 74 ASP A N 1
ATOM 536 C CA . ASP A 1 74 ? -4.761 -2.057 2.601 1.00 73.81 74 ASP A CA 1
ATOM 537 C C . ASP A 1 74 ? -4.686 -2.329 4.119 1.00 73.81 74 ASP A C 1
ATOM 539 O O . ASP A 1 74 ? -5.658 -2.028 4.819 1.00 73.81 74 ASP A O 1
ATOM 543 N N . LEU A 1 75 ? -3.536 -2.770 4.661 1.00 70.00 75 LEU A N 1
ATOM 544 C CA . LEU A 1 75 ? -3.320 -2.907 6.113 1.00 70.00 75 LEU A CA 1
ATOM 545 C C . LEU A 1 75 ? -3.456 -1.570 6.861 1.00 70.00 75 LEU A C 1
ATOM 547 O O . LEU A 1 75 ? -3.808 -1.557 8.042 1.00 70.00 75 LEU A O 1
ATOM 551 N N . VAL A 1 76 ? -3.210 -0.445 6.183 1.00 70.69 76 VAL A N 1
ATOM 552 C CA . VAL A 1 76 ? -3.351 0.915 6.732 1.00 70.69 76 VAL A CA 1
ATOM 553 C C . VAL A 1 76 ? -4.474 1.664 6.011 1.00 70.69 76 VAL A C 1
ATOM 555 O O . VAL A 1 76 ? -4.419 2.874 5.843 1.00 70.69 76 VAL A O 1
ATOM 558 N N . ALA A 1 77 ? -5.537 0.980 5.581 1.00 73.19 77 ALA A N 1
ATOM 559 C CA . ALA A 1 77 ? -6.675 1.670 4.980 1.00 73.19 77 ALA A CA 1
ATOM 560 C C . ALA A 1 77 ? -7.275 2.713 5.948 1.00 73.19 77 ALA A C 1
ATOM 562 O O . ALA A 1 77 ? -7.370 2.493 7.158 1.00 73.19 77 ALA A O 1
ATOM 563 N N . ALA A 1 78 ? -7.742 3.847 5.419 1.00 73.00 78 ALA A N 1
ATOM 564 C CA . ALA A 1 78 ? -8.322 4.924 6.226 1.00 73.00 78 ALA A CA 1
ATOM 565 C C . ALA A 1 78 ? -9.488 4.444 7.115 1.00 73.00 78 ALA A C 1
ATOM 567 O O . ALA A 1 78 ? -9.640 4.905 8.245 1.00 73.00 78 ALA A O 1
ATOM 568 N N . THR A 1 79 ? -10.271 3.467 6.644 1.00 71.81 79 THR A N 1
ATOM 569 C CA . THR A 1 79 ? -11.333 2.810 7.425 1.00 71.81 79 THR A CA 1
ATOM 570 C C . THR A 1 79 ? -10.776 2.067 8.636 1.00 71.81 79 THR A C 1
ATOM 572 O O . THR A 1 79 ? -11.313 2.182 9.737 1.00 71.81 79 THR A O 1
ATOM 575 N N . VAL A 1 80 ? -9.666 1.353 8.454 1.00 76.81 80 VAL A N 1
ATOM 576 C CA . VAL A 1 80 ? -8.963 0.620 9.506 1.00 76.81 80 VAL A CA 1
ATOM 577 C C . VAL A 1 80 ? -8.391 1.605 10.520 1.00 76.81 80 VAL A C 1
ATOM 579 O O . VAL A 1 80 ? -8.614 1.436 11.717 1.00 76.81 80 VAL A O 1
ATOM 582 N N . VAL A 1 81 ? -7.736 2.682 10.083 1.00 79.50 81 VAL A N 1
ATOM 583 C CA . VAL A 1 81 ? -7.224 3.721 10.996 1.00 79.50 81 VAL A CA 1
ATOM 584 C C . VAL A 1 81 ? -8.362 4.369 11.785 1.00 79.50 81 VAL A C 1
ATOM 586 O O . VAL A 1 81 ? -8.242 4.542 12.996 1.00 79.50 81 VAL A O 1
ATOM 589 N N . TRP A 1 82 ? -9.498 4.658 11.147 1.00 79.69 82 TRP A N 1
ATOM 590 C CA . TRP A 1 82 ? -10.662 5.235 11.823 1.00 79.69 82 TRP A CA 1
ATOM 591 C C . TRP A 1 82 ? -11.227 4.309 12.909 1.00 79.69 82 TRP A C 1
ATOM 593 O O . TRP A 1 82 ? -11.555 4.757 14.010 1.00 79.69 82 TRP A O 1
ATOM 603 N N . VAL A 1 83 ? -11.260 2.999 12.645 1.00 82.06 83 VAL A N 1
ATOM 604 C CA . VAL A 1 83 ? -11.591 1.978 13.649 1.00 82.06 83 VAL A CA 1
ATOM 605 C C . VAL A 1 83 ? -10.581 2.006 14.803 1.00 82.06 83 VAL A C 1
ATOM 607 O O . VAL A 1 83 ? -10.988 2.075 15.962 1.00 82.06 83 VAL A O 1
ATOM 610 N N . HIS A 1 84 ? -9.277 2.048 14.525 1.00 81.25 84 HIS A N 1
ATOM 611 C CA . HIS A 1 84 ? -8.252 2.112 15.575 1.00 81.25 84 HIS A CA 1
ATOM 612 C C . HIS A 1 84 ? -8.351 3.383 16.426 1.00 81.25 84 HIS A C 1
ATOM 614 O O . HIS A 1 84 ? -8.224 3.305 17.647 1.00 81.25 84 HIS A O 1
ATOM 620 N N . VAL A 1 85 ? -8.644 4.537 15.821 1.00 84.00 85 VAL A N 1
ATOM 621 C CA . VAL A 1 85 ? -8.886 5.794 16.550 1.00 84.00 85 VAL A CA 1
ATOM 622 C C . VAL A 1 85 ? -10.085 5.650 17.485 1.00 84.00 85 VAL A C 1
ATOM 624 O O . VAL A 1 85 ? -10.017 6.101 18.629 1.00 84.00 85 VAL A O 1
ATOM 627 N N . LYS A 1 86 ? -11.158 4.995 17.026 1.00 84.56 86 LYS A N 1
ATOM 628 C CA . LYS A 1 86 ? -12.380 4.793 17.810 1.00 84.56 86 LYS A CA 1
ATOM 629 C C . LYS A 1 86 ? -12.173 3.876 19.022 1.00 84.56 86 LYS A C 1
ATOM 631 O O . LYS A 1 86 ? -12.774 4.136 20.059 1.00 84.56 86 LYS A O 1
ATOM 636 N N . TYR A 1 87 ?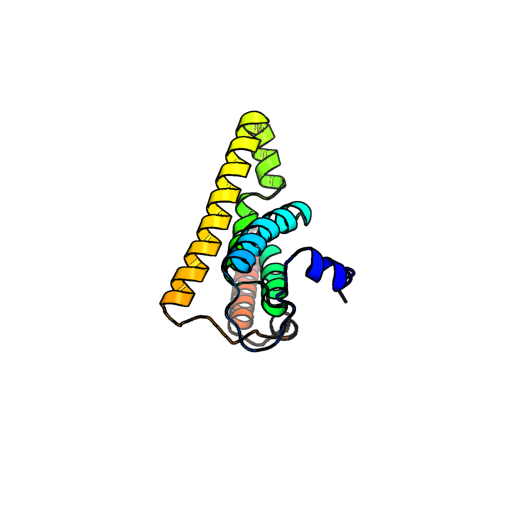 -11.349 2.833 18.903 1.00 83.94 87 TYR A N 1
ATOM 637 C CA . TYR A 1 87 ? -11.145 1.845 19.976 1.00 83.94 87 TYR A CA 1
ATOM 638 C C . TYR A 1 87 ? -9.934 2.126 20.878 1.00 83.94 87 TYR A C 1
ATOM 640 O O . TYR A 1 87 ? -10.009 1.886 22.079 1.00 83.94 87 TYR A O 1
ATOM 648 N N . TYR A 1 88 ? -8.832 2.637 20.327 1.00 81.00 88 TYR A N 1
ATOM 649 C CA . TYR A 1 88 ? -7.552 2.787 21.037 1.00 81.00 88 TYR A CA 1
ATOM 650 C C . TYR A 1 88 ? -7.133 4.249 21.242 1.00 81.00 88 TYR A C 1
ATOM 652 O O . TYR A 1 88 ? -6.176 4.527 21.963 1.00 81.00 88 TYR A O 1
ATOM 660 N N . GLY A 1 89 ? -7.842 5.206 20.641 1.00 87.06 89 GLY A N 1
ATOM 661 C CA . GLY A 1 89 ? -7.495 6.623 20.694 1.00 87.06 89 GLY A CA 1
ATOM 662 C C . GLY A 1 89 ? -6.400 7.023 19.699 1.00 87.06 89 GLY A C 1
ATOM 663 O O . GLY A 1 89 ? -5.655 6.206 19.156 1.00 87.06 89 GLY A O 1
ATOM 664 N N . TRP A 1 90 ? -6.298 8.331 19.453 1.00 82.94 90 TRP A N 1
ATOM 665 C CA . TRP A 1 90 ? -5.509 8.901 18.352 1.00 82.94 90 TRP A CA 1
ATOM 666 C C . TRP A 1 90 ? -4.008 8.569 18.401 1.00 82.94 90 TRP A C 1
ATOM 668 O O . TRP A 1 90 ? -3.389 8.303 17.375 1.00 82.94 90 TRP A O 1
ATOM 678 N N . ARG A 1 91 ? -3.415 8.537 19.601 1.00 85.62 91 ARG A N 1
ATOM 679 C CA . ARG A 1 91 ? -1.977 8.268 19.789 1.00 85.62 91 ARG A CA 1
ATOM 680 C C . ARG A 1 91 ? -1.588 6.849 19.375 1.00 85.62 91 ARG A C 1
ATOM 682 O O . ARG A 1 91 ? -0.589 6.668 18.687 1.00 85.62 91 ARG A O 1
ATOM 689 N N . TYR A 1 92 ? -2.388 5.863 19.774 1.00 84.75 92 TYR A N 1
ATOM 690 C CA . TYR A 1 92 ? -2.143 4.460 19.442 1.00 84.75 92 TYR A CA 1
ATOM 691 C C . TYR A 1 92 ? -2.446 4.167 17.977 1.00 84.75 92 TYR A C 1
ATOM 693 O O . TYR A 1 92 ? -1.689 3.440 17.341 1.00 84.75 92 TYR A O 1
ATOM 701 N N . ALA A 1 93 ? -3.494 4.783 17.424 1.00 83.00 93 ALA A N 1
ATOM 702 C CA . ALA A 1 93 ? -3.813 4.653 16.009 1.00 83.00 93 ALA A CA 1
ATOM 703 C C . ALA A 1 93 ? -2.659 5.134 15.115 1.00 83.00 93 ALA A C 1
ATOM 705 O O . ALA A 1 93 ? -2.272 4.411 14.202 1.00 83.00 93 ALA A O 1
ATOM 706 N N . LEU A 1 94 ? -2.064 6.296 15.425 1.00 82.12 94 LEU A N 1
ATOM 707 C CA . LEU A 1 94 ? -0.914 6.819 14.681 1.00 82.12 94 LEU A CA 1
ATOM 708 C C . LEU A 1 94 ? 0.335 5.941 14.814 1.00 82.12 94 LEU A C 1
ATOM 710 O O . LEU A 1 94 ? 1.032 5.705 13.827 1.00 82.12 94 LEU A O 1
ATOM 714 N N . TYR A 1 95 ? 0.619 5.447 16.023 1.00 86.56 95 TYR A N 1
ATOM 715 C CA . TYR A 1 95 ? 1.756 4.555 16.245 1.00 86.56 95 TYR A CA 1
ATOM 716 C C . TYR A 1 95 ? 1.608 3.258 15.442 1.00 86.56 95 TYR A C 1
ATOM 718 O O . TYR A 1 95 ? 2.536 2.846 14.748 1.00 86.56 95 TYR A O 1
ATOM 726 N N . LEU A 1 96 ? 0.420 2.650 15.481 1.00 85.38 96 LEU A N 1
ATOM 727 C CA . LEU A 1 96 ? 0.145 1.415 14.759 1.00 85.38 96 LEU A CA 1
ATOM 728 C C . LEU A 1 96 ? 0.160 1.627 13.242 1.00 85.38 96 LEU A C 1
ATOM 730 O O . LEU A 1 96 ? 0.749 0.818 12.532 1.00 85.38 96 LEU A O 1
ATOM 734 N N . SER A 1 97 ? -0.409 2.728 12.739 1.00 81.50 97 SER A N 1
ATOM 735 C CA . SER A 1 97 ? -0.356 3.045 11.308 1.00 81.50 97 SER A CA 1
ATOM 736 C C . SER A 1 97 ? 1.076 3.255 10.820 1.00 81.50 97 SER A C 1
ATOM 738 O O . SER A 1 97 ? 1.426 2.782 9.743 1.00 81.50 97 SER A O 1
ATOM 740 N N . ALA A 1 98 ? 1.921 3.916 11.620 1.00 84.44 98 ALA A N 1
ATOM 741 C CA . ALA A 1 98 ? 3.326 4.118 11.278 1.00 84.44 98 ALA A CA 1
ATOM 742 C C . ALA A 1 98 ? 4.103 2.793 11.278 1.00 84.44 98 ALA A C 1
ATOM 744 O O . ALA A 1 98 ? 4.873 2.529 10.358 1.00 84.44 98 ALA A O 1
ATOM 745 N N . LEU A 1 99 ? 3.867 1.934 12.275 1.00 88.12 99 LEU A N 1
ATOM 746 C CA . LEU A 1 99 ? 4.485 0.611 12.351 1.00 88.12 99 LEU A CA 1
ATOM 747 C C . LEU A 1 99 ? 4.095 -0.262 11.151 1.00 88.12 99 LEU A C 1
ATOM 749 O O . LEU A 1 99 ? 4.964 -0.841 10.504 1.00 88.12 99 LEU A O 1
ATOM 753 N N . LEU A 1 100 ? 2.801 -0.319 10.830 1.00 83.88 100 LEU A N 1
ATOM 754 C CA . LEU A 1 100 ? 2.285 -1.085 9.695 1.00 83.88 100 LEU A CA 1
ATOM 755 C C . LEU A 1 100 ? 2.852 -0.568 8.369 1.00 83.88 100 LEU A C 1
ATOM 757 O O . LEU A 1 100 ? 3.296 -1.369 7.550 1.00 83.88 100 LEU A O 1
ATOM 761 N N . TYR A 1 101 ? 2.933 0.753 8.198 1.00 82.50 101 TYR A N 1
ATOM 762 C CA . TYR A 1 101 ? 3.566 1.372 7.034 1.00 82.50 101 TYR A CA 1
ATOM 763 C C . TYR A 1 101 ? 5.030 0.930 6.867 1.00 82.50 101 TYR A C 1
ATOM 765 O O . TYR A 1 101 ? 5.430 0.515 5.777 1.00 82.50 101 TYR A O 1
ATOM 773 N N . VAL A 1 102 ? 5.820 0.945 7.948 1.00 86.25 102 VAL A N 1
ATOM 774 C CA . VAL A 1 102 ? 7.217 0.477 7.916 1.00 86.25 102 VAL A CA 1
ATOM 775 C C . VAL A 1 102 ? 7.289 -1.009 7.567 1.00 86.25 102 VAL A C 1
ATOM 777 O O . VAL A 1 102 ? 8.105 -1.397 6.731 1.00 86.25 102 VAL A O 1
ATOM 780 N N . CYS A 1 103 ? 6.422 -1.841 8.151 1.00 85.81 103 CYS A N 1
ATOM 781 C CA . CYS A 1 103 ? 6.359 -3.269 7.838 1.00 85.81 103 CYS A CA 1
ATOM 782 C C . CYS A 1 103 ? 6.049 -3.525 6.358 1.00 85.81 103 CYS A C 1
ATOM 784 O O . CYS A 1 103 ? 6.681 -4.384 5.747 1.00 85.81 103 CYS A O 1
ATOM 786 N N . MET A 1 104 ? 5.121 -2.777 5.766 1.00 81.00 104 MET A N 1
ATOM 787 C CA . MET A 1 104 ? 4.764 -2.917 4.354 1.00 81.00 104 MET A CA 1
ATOM 788 C C . MET A 1 104 ? 5.889 -2.474 3.415 1.00 81.00 104 MET A C 1
ATOM 790 O O . MET A 1 104 ? 6.184 -3.172 2.445 1.00 81.00 104 MET A O 1
ATOM 794 N N . ALA A 1 105 ? 6.542 -1.343 3.704 1.00 81.44 105 ALA A N 1
ATOM 795 C CA . ALA A 1 105 ? 7.694 -0.884 2.930 1.00 81.44 105 ALA A CA 1
ATOM 796 C C . ALA A 1 105 ? 8.841 -1.904 3.011 1.00 81.44 105 ALA A C 1
ATOM 798 O O . ALA A 1 105 ? 9.398 -2.299 1.986 1.00 81.44 105 ALA A O 1
ATOM 799 N N . ALA A 1 106 ? 9.137 -2.403 4.216 1.00 84.69 106 ALA A N 1
ATOM 800 C CA . ALA A 1 106 ? 10.138 -3.444 4.427 1.00 84.69 106 ALA A CA 1
ATOM 801 C C . ALA A 1 106 ? 9.784 -4.745 3.690 1.00 84.69 106 ALA A C 1
ATOM 803 O O . ALA A 1 106 ? 10.657 -5.343 3.060 1.00 84.69 106 ALA A O 1
ATOM 804 N N . ALA A 1 107 ? 8.517 -5.169 3.719 1.00 84.06 107 ALA A N 1
ATOM 805 C CA . ALA A 1 107 ? 8.047 -6.344 2.992 1.00 84.06 107 ALA A CA 1
ATOM 806 C C . ALA A 1 107 ? 8.209 -6.177 1.473 1.00 84.06 107 ALA A C 1
ATOM 808 O O . ALA A 1 107 ? 8.779 -7.056 0.830 1.00 84.06 107 ALA A O 1
ATOM 809 N N . GLY A 1 108 ? 7.794 -5.038 0.905 1.00 82.25 108 GLY A N 1
ATOM 810 C CA . GLY A 1 108 ? 7.957 -4.759 -0.524 1.00 82.25 108 GLY A CA 1
ATOM 811 C C . GLY A 1 108 ? 9.425 -4.768 -0.957 1.00 82.25 108 GLY A C 1
ATOM 812 O O . GLY A 1 108 ? 9.781 -5.418 -1.941 1.00 82.25 108 GLY A O 1
ATOM 813 N N . ILE A 1 109 ? 10.298 -4.129 -0.174 1.00 82.75 109 ILE A N 1
ATOM 814 C CA . ILE A 1 109 ? 11.749 -4.124 -0.406 1.00 82.75 109 ILE A CA 1
ATOM 815 C C . ILE A 1 109 ? 12.332 -5.541 -0.309 1.00 82.75 109 ILE A C 1
ATOM 817 O O . ILE A 1 109 ? 13.108 -5.951 -1.171 1.00 82.75 109 ILE A O 1
ATOM 821 N N . THR A 1 110 ? 11.941 -6.310 0.709 1.00 84.31 110 THR A N 1
ATOM 822 C CA . THR A 1 110 ? 12.426 -7.684 0.917 1.00 84.31 110 THR A CA 1
ATOM 823 C C . THR A 1 110 ? 12.041 -8.573 -0.254 1.00 84.31 110 THR A C 1
ATOM 825 O O . THR A 1 110 ? 12.894 -9.275 -0.789 1.00 84.31 110 THR A O 1
ATOM 828 N N . VAL A 1 111 ? 10.784 -8.508 -0.698 1.00 83.38 111 VAL A N 1
ATOM 829 C CA . VAL A 1 111 ? 10.312 -9.264 -1.864 1.00 83.38 111 VAL A CA 1
ATOM 830 C C . VAL A 1 111 ? 11.077 -8.844 -3.119 1.00 83.38 111 VAL A C 1
ATOM 832 O O . VAL A 1 111 ? 11.530 -9.710 -3.861 1.00 83.38 111 VAL A O 1
ATOM 835 N N . HIS A 1 112 ? 11.301 -7.544 -3.332 1.00 79.69 112 HIS A N 1
ATOM 836 C CA . HIS A 1 112 ? 12.085 -7.057 -4.470 1.00 79.69 112 HIS A CA 1
ATOM 837 C C . HIS A 1 112 ? 13.496 -7.652 -4.501 1.00 79.69 112 HIS A C 1
ATOM 839 O O . HIS A 1 112 ? 13.908 -8.191 -5.527 1.00 79.69 112 HIS A O 1
ATOM 845 N N . TYR A 1 113 ? 14.216 -7.612 -3.378 1.00 78.19 113 TYR A N 1
ATOM 846 C CA . TYR A 1 113 ? 15.570 -8.162 -3.304 1.00 78.19 113 TYR A CA 1
ATOM 847 C C . TYR A 1 113 ? 15.605 -9.684 -3.365 1.00 78.19 113 TYR A C 1
ATOM 849 O O . TYR A 1 113 ? 16.530 -10.239 -3.950 1.00 78.19 113 TYR A O 1
ATOM 857 N N . LEU A 1 114 ? 14.600 -10.363 -2.818 1.00 82.62 114 LEU A N 1
ATOM 858 C CA . LEU A 1 114 ? 14.503 -11.818 -2.878 1.00 82.62 114 LEU A CA 1
ATOM 859 C C . LEU A 1 114 ? 14.274 -12.294 -4.320 1.00 82.62 114 LEU A C 1
ATOM 861 O O . LEU A 1 114 ? 14.921 -13.240 -4.763 1.00 82.62 114 LEU A O 1
ATOM 865 N N . PHE A 1 115 ? 13.435 -11.589 -5.082 1.00 77.75 115 PHE A N 1
ATOM 866 C CA . PHE A 1 115 ? 13.223 -11.858 -6.507 1.00 77.75 115 PHE A CA 1
ATOM 867 C C . PHE A 1 115 ? 14.428 -11.463 -7.369 1.00 77.75 115 PHE A C 1
ATOM 869 O O . PHE A 1 115 ? 14.783 -12.209 -8.281 1.00 77.75 115 PHE A O 1
ATOM 876 N N . ALA A 1 116 ? 15.088 -10.341 -7.058 1.00 76.25 116 ALA A N 1
ATOM 877 C CA . ALA A 1 116 ? 16.328 -9.936 -7.719 1.00 76.25 116 ALA A CA 1
ATOM 878 C C . ALA A 1 116 ? 17.456 -10.956 -7.489 1.00 76.25 116 ALA A C 1
ATOM 880 O O . ALA A 1 116 ? 18.157 -11.319 -8.428 1.00 76.25 116 ALA A O 1
ATOM 881 N N . ALA A 1 117 ? 17.595 -11.474 -6.264 1.00 75.69 117 ALA A N 1
ATOM 882 C CA . ALA A 1 117 ? 18.579 -12.503 -5.926 1.00 75.69 117 ALA A CA 1
ATOM 883 C C . ALA A 1 117 ? 18.262 -13.862 -6.571 1.00 75.69 117 ALA A C 1
ATOM 885 O O . ALA A 1 117 ? 19.176 -14.599 -6.929 1.00 75.69 117 ALA A O 1
ATOM 886 N N . ALA A 1 118 ? 16.978 -14.189 -6.739 1.00 77.44 118 ALA A N 1
ATOM 887 C CA . ALA A 1 118 ? 16.542 -15.414 -7.403 1.00 77.44 118 ALA A CA 1
ATOM 888 C C . ALA A 1 118 ? 16.644 -15.354 -8.940 1.00 77.44 118 ALA A C 1
ATOM 890 O O . ALA A 1 118 ? 16.441 -16.377 -9.589 1.00 77.44 118 ALA A O 1
ATOM 891 N N . GLY A 1 119 ? 16.910 -14.181 -9.535 1.00 66.81 119 GLY A N 1
ATOM 892 C CA . GLY A 1 119 ? 16.896 -13.993 -10.994 1.00 66.81 119 GLY A CA 1
ATOM 893 C C . GLY A 1 119 ? 15.520 -14.229 -11.632 1.00 66.81 119 GLY A C 1
ATOM 894 O O . GLY A 1 119 ? 15.418 -14.386 -12.843 1.00 66.81 119 GLY A O 1
ATOM 895 N N . LEU A 1 120 ? 14.460 -14.271 -10.817 1.00 66.25 120 LEU A N 1
ATOM 896 C CA . LEU A 1 120 ? 13.073 -14.506 -11.228 1.00 66.25 120 LEU A CA 1
ATOM 897 C C . LEU A 1 120 ? 12.295 -13.192 -11.340 1.00 66.25 120 LEU A C 1
ATOM 899 O O . LEU A 1 120 ? 11.072 -13.191 -11.203 1.00 66.25 120 LEU A O 1
ATOM 903 N N . THR A 1 121 ? 12.981 -12.062 -11.530 1.00 61.03 121 THR A N 1
ATOM 904 C CA . THR A 1 121 ? 12.322 -10.772 -11.742 1.00 61.03 121 THR A CA 1
ATOM 905 C C . THR A 1 121 ? 11.427 -10.883 -12.974 1.00 61.03 121 THR A C 1
ATOM 907 O O . THR A 1 121 ? 11.952 -11.064 -14.072 1.00 61.03 121 THR A O 1
ATOM 910 N N . PRO A 1 122 ? 10.091 -10.819 -12.822 1.00 58.25 122 PRO A N 1
ATOM 911 C CA . PRO A 1 122 ? 9.195 -10.960 -13.957 1.00 58.25 122 PRO A CA 1
ATOM 912 C C . PRO A 1 122 ? 9.443 -9.792 -14.915 1.00 58.25 122 PRO A C 1
ATOM 914 O O . PRO A 1 122 ? 9.246 -8.640 -14.544 1.00 58.25 122 PRO A O 1
ATOM 917 N N . GLU A 1 123 ? 9.905 -10.069 -16.132 1.00 55.88 123 GLU A N 1
ATOM 918 C CA . GLU A 1 123 ? 10.079 -9.041 -17.173 1.00 55.88 123 GLU A CA 1
ATOM 919 C C . GLU A 1 123 ? 8.788 -8.804 -17.967 1.00 55.88 123 GLU A C 1
ATOM 921 O O . GLU A 1 123 ? 8.608 -7.765 -18.601 1.00 55.88 123 GLU A O 1
ATOM 926 N N . GLN A 1 124 ? 7.846 -9.749 -17.906 1.00 48.44 124 GLN A N 1
ATOM 927 C CA . GLN A 1 124 ? 6.551 -9.612 -18.556 1.00 48.44 124 GLN A CA 1
ATOM 928 C C . GLN A 1 124 ? 5.687 -8.602 -17.791 1.00 48.44 124 GLN A C 1
ATOM 930 O O . GLN A 1 124 ? 5.180 -8.866 -16.697 1.00 48.44 124 GLN A O 1
ATOM 935 N N . ARG A 1 125 ? 5.522 -7.421 -18.391 1.00 56.41 125 ARG A N 1
ATOM 936 C CA . ARG A 1 125 ? 4.586 -6.376 -17.965 1.00 56.41 125 ARG A CA 1
ATOM 937 C C . ARG A 1 125 ? 3.317 -6.499 -18.816 1.00 56.41 125 ARG A C 1
ATOM 939 O O . ARG A 1 125 ? 3.281 -5.926 -19.905 1.00 56.41 125 ARG A O 1
ATOM 946 N N . PRO A 1 126 ? 2.303 -7.278 -18.394 1.00 52.72 126 PRO A N 1
ATOM 947 C CA . PRO A 1 126 ? 1.074 -7.407 -19.168 1.00 52.72 126 PRO A CA 1
ATOM 948 C C . PRO A 1 126 ? 0.408 -6.035 -19.305 1.00 52.72 126 PRO A C 1
ATOM 950 O O . PRO A 1 126 ? 0.323 -5.263 -18.345 1.00 52.72 126 PRO A O 1
ATOM 953 N N . ALA A 1 127 ? -0.037 -5.711 -20.518 1.00 49.53 127 ALA A N 1
ATOM 954 C CA . ALA A 1 127 ? -0.739 -4.465 -20.779 1.00 49.53 127 ALA A CA 1
ATOM 955 C C . ALA A 1 127 ? -2.067 -4.451 -20.000 1.00 49.53 127 ALA A C 1
ATOM 957 O O . ALA A 1 127 ? -2.792 -5.444 -19.969 1.00 49.53 127 ALA A O 1
ATOM 958 N N . LEU A 1 128 ? -2.411 -3.304 -19.401 1.00 50.66 128 LEU A N 1
ATOM 959 C CA . LEU A 1 128 ? -3.634 -3.088 -18.603 1.00 50.66 128 LEU A CA 1
ATOM 960 C C . LEU A 1 128 ? -4.938 -3.565 -19.281 1.00 50.66 128 LEU A C 1
ATOM 962 O O . LEU A 1 128 ? -5.920 -3.846 -18.597 1.00 50.66 128 LEU A O 1
ATOM 966 N N . GLU A 1 129 ? -4.955 -3.675 -20.611 1.00 49.81 129 GLU A N 1
ATOM 967 C CA . GLU A 1 129 ? -6.090 -4.160 -21.408 1.00 49.81 129 GLU A CA 1
ATOM 968 C C . GLU A 1 129 ? -6.354 -5.673 -21.298 1.00 49.81 129 GLU A C 1
ATOM 970 O O . GLU A 1 129 ? -7.435 -6.130 -21.683 1.00 49.81 129 GLU A O 1
ATOM 975 N N . GLU A 1 130 ? -5.413 -6.469 -20.784 1.00 50.50 130 GLU A N 1
ATOM 976 C CA . GLU A 1 130 ? -5.626 -7.905 -20.540 1.00 50.50 130 GLU A CA 1
ATOM 977 C C . GLU A 1 130 ? -6.258 -8.189 -19.173 1.00 50.50 130 GLU A C 1
ATOM 979 O O . GLU A 1 130 ? -7.035 -9.131 -19.052 1.00 50.50 130 GLU A O 1
ATOM 984 N N . MET A 1 131 ? -6.025 -7.347 -18.160 1.00 51.09 131 MET A N 1
ATOM 985 C CA . MET A 1 131 ? -6.531 -7.593 -16.798 1.00 51.09 131 MET A CA 1
ATOM 986 C C . MET A 1 131 ? -8.027 -7.305 -16.617 1.00 51.09 131 MET A C 1
ATOM 988 O O . MET A 1 131 ? -8.635 -7.807 -15.676 1.00 51.09 131 MET A O 1
ATOM 992 N N . VAL A 1 132 ? -8.630 -6.503 -17.501 1.00 53.19 132 VAL A N 1
ATOM 993 C CA . VAL A 1 132 ? -10.055 -6.109 -17.429 1.00 53.19 132 VAL A CA 1
ATOM 994 C C . VAL A 1 132 ? -10.884 -6.786 -18.529 1.00 53.19 132 VAL A C 1
ATOM 996 O O . VAL A 1 132 ? -12.046 -6.446 -18.753 1.00 53.19 132 VAL A O 1
ATOM 999 N N . ARG A 1 133 ? -10.320 -7.763 -19.246 1.00 52.22 133 ARG A N 1
ATOM 1000 C CA . ARG A 1 133 ? -11.066 -8.462 -20.292 1.00 52.22 133 ARG A CA 1
ATOM 1001 C C . ARG A 1 133 ? -11.919 -9.566 -19.669 1.00 52.22 133 ARG A C 1
ATOM 1003 O O . ARG A 1 133 ? -11.423 -10.400 -18.919 1.00 52.22 133 ARG A O 1
ATOM 1010 N N . PHE A 1 134 ? -13.205 -9.591 -20.014 1.00 52.22 134 PHE A N 1
ATOM 1011 C CA . PHE A 1 134 ? -14.054 -10.764 -19.806 1.00 52.22 134 PHE A CA 1
ATOM 1012 C C . PHE A 1 134 ? -13.472 -11.914 -20.641 1.00 52.22 134 PHE A C 1
ATOM 1014 O O . PHE A 1 134 ? -13.718 -12.012 -21.842 1.00 52.22 134 PHE A O 1
ATOM 1021 N N . ALA A 1 135 ? -12.634 -12.735 -20.017 1.00 61.47 135 ALA A N 1
ATOM 1022 C CA . ALA A 1 135 ? -12.085 -13.939 -20.614 1.00 61.47 135 ALA A CA 1
ATOM 1023 C C . ALA A 1 135 ? -12.960 -15.137 -20.228 1.00 61.47 135 ALA A C 1
ATOM 1025 O O . ALA A 1 135 ? -13.400 -15.258 -19.080 1.00 61.47 135 ALA A O 1
ATOM 1026 N N . ILE A 1 136 ? -13.212 -16.035 -21.185 1.00 67.06 136 ILE A N 1
ATOM 1027 C CA . ILE A 1 136 ? -13.766 -17.359 -20.887 1.00 67.06 136 ILE A CA 1
ATOM 1028 C C . ILE A 1 136 ? -12.623 -18.177 -20.287 1.00 67.06 136 ILE A C 1
ATOM 1030 O O . ILE A 1 136 ? -11.914 -18.892 -20.987 1.00 67.06 136 ILE A O 1
ATOM 1034 N N . ASP A 1 137 ? -12.411 -17.988 -18.992 1.00 74.31 137 ASP A N 1
ATOM 1035 C CA . ASP A 1 137 ? -11.366 -18.645 -18.214 1.00 74.31 137 ASP A CA 1
ATOM 1036 C C . ASP A 1 137 ? -11.994 -19.456 -17.067 1.00 74.31 137 ASP A C 1
ATOM 1038 O O . ASP A 1 137 ? -13.213 -19.479 -16.877 1.00 74.31 137 ASP A O 1
ATOM 1042 N N . HIS A 1 138 ? -11.173 -20.120 -16.266 1.00 73.88 138 HIS A N 1
ATOM 1043 C CA . HIS A 1 138 ? -11.580 -20.957 -15.141 1.00 73.88 138 HIS A CA 1
ATOM 1044 C C . HIS A 1 138 ? -12.495 -20.208 -14.162 1.00 73.88 138 HIS A C 1
ATOM 1046 O O . HIS A 1 138 ? -13.468 -20.778 -13.669 1.00 73.88 138 HIS A O 1
ATOM 1052 N N . THR A 1 139 ? -12.265 -18.908 -13.955 1.00 78.75 139 THR A N 1
ATOM 1053 C CA . THR A 1 139 ? -13.123 -18.037 -13.137 1.00 78.75 139 THR A CA 1
ATOM 1054 C C . THR A 1 139 ? -14.555 -17.947 -13.676 1.00 78.75 139 THR A C 1
ATOM 1056 O O . THR A 1 139 ? -15.501 -17.903 -12.893 1.00 78.75 139 THR A O 1
ATOM 1059 N N . PHE A 1 140 ? -14.752 -17.971 -14.998 1.00 84.56 140 PHE A N 1
ATOM 1060 C CA . PHE A 1 140 ? -16.084 -17.962 -15.610 1.00 84.56 140 PHE A CA 1
ATOM 1061 C C . PHE A 1 140 ? -16.844 -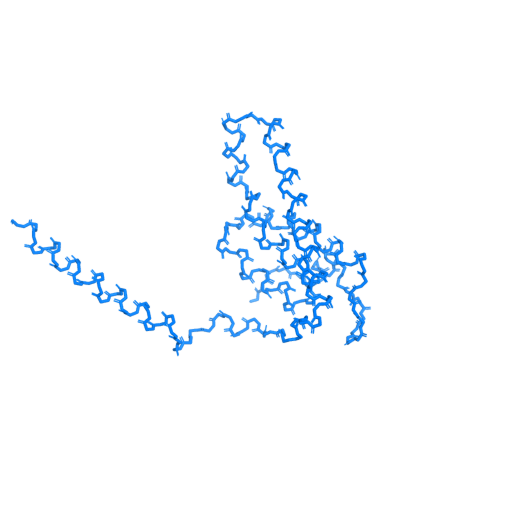19.264 -15.319 1.00 84.56 140 PHE A C 1
ATOM 1063 O O . PHE A 1 140 ? -17.997 -19.219 -14.887 1.00 84.56 140 PHE A O 1
ATOM 1070 N N . PHE A 1 141 ? -16.189 -20.419 -15.477 1.00 86.50 141 PHE A N 1
ATOM 1071 C CA . PHE A 1 141 ? -16.783 -21.722 -15.146 1.00 86.50 141 PHE A CA 1
ATOM 1072 C C . PHE A 1 141 ? -17.059 -21.873 -13.646 1.00 86.50 141 PHE A C 1
ATOM 1074 O O . PHE A 1 141 ? -18.092 -22.428 -13.256 1.00 86.50 141 PHE A O 1
ATOM 1081 N N . LEU A 1 142 ? -16.175 -21.341 -12.799 1.00 86.38 142 LEU A N 1
ATOM 1082 C CA . LEU A 1 142 ? -16.374 -21.318 -11.354 1.00 86.38 142 LEU A CA 1
ATOM 1083 C C . LEU A 1 142 ? -17.587 -20.450 -10.978 1.00 86.38 142 LEU A C 1
ATOM 1085 O O . LEU A 1 142 ? -18.453 -20.900 -10.230 1.00 86.38 142 LEU A O 1
ATOM 1089 N N . ASN A 1 143 ? -17.706 -19.251 -11.560 1.00 88.50 143 ASN A N 1
ATOM 1090 C CA . ASN A 1 143 ? -18.859 -18.366 -11.367 1.00 88.50 143 ASN A CA 1
ATOM 1091 C C . ASN A 1 143 ? -20.165 -19.013 -11.834 1.00 88.50 143 ASN A C 1
ATOM 1093 O O . ASN A 1 143 ? -21.176 -18.918 -11.141 1.00 88.50 143 ASN A O 1
ATOM 1097 N N . LEU A 1 144 ? -20.147 -19.710 -12.973 1.00 91.19 144 LEU A N 1
ATOM 1098 C CA . LEU A 1 144 ? -21.310 -20.444 -13.466 1.00 91.19 144 LEU A CA 1
ATOM 1099 C C . LEU A 1 144 ? -21.716 -21.560 -12.495 1.00 91.19 144 LEU A C 1
ATOM 1101 O O . LEU A 1 144 ? -22.894 -21.700 -12.177 1.00 91.19 144 LEU A O 1
ATOM 1105 N N . THR A 1 145 ? -20.744 -22.312 -11.976 1.00 92.31 145 THR A N 1
ATOM 1106 C CA . THR A 1 145 ? -20.991 -23.369 -10.985 1.00 92.31 145 THR A CA 1
ATOM 1107 C C . THR A 1 145 ? -21.619 -22.790 -9.720 1.00 92.31 145 THR A C 1
ATOM 1109 O O . THR A 1 145 ? -22.651 -23.285 -9.266 1.00 92.31 145 THR A O 1
ATOM 1112 N N . PHE A 1 146 ? -21.063 -21.700 -9.182 1.00 91.88 146 PHE A N 1
ATOM 1113 C CA . PHE A 1 146 ? -21.638 -21.020 -8.022 1.00 91.88 146 PHE A CA 1
ATOM 1114 C C . PHE A 1 146 ? -23.033 -20.466 -8.295 1.00 91.88 146 PHE A C 1
ATOM 1116 O O . PHE A 1 146 ? -23.888 -20.539 -7.418 1.00 91.88 146 PHE A O 1
ATOM 1123 N N . LEU A 1 147 ? -23.295 -19.970 -9.504 1.00 94.19 147 LEU A N 1
ATOM 1124 C CA . LEU A 1 147 ? -24.614 -19.484 -9.896 1.00 94.19 147 LEU A CA 1
ATOM 1125 C C . LEU A 1 147 ? -25.644 -20.620 -9.957 1.00 94.19 147 LEU A C 1
ATOM 1127 O O . LEU A 1 147 ? -26.764 -20.450 -9.478 1.00 94.19 147 LEU A O 1
ATOM 1131 N N . VAL A 1 148 ? -25.262 -21.796 -10.466 1.00 94.56 148 VAL A N 1
ATOM 1132 C CA . VAL A 1 148 ? -26.120 -22.992 -10.444 1.00 94.56 148 VAL A CA 1
ATOM 1133 C C . VAL A 1 148 ? -26.384 -23.447 -9.009 1.00 94.56 148 VAL A C 1
ATOM 1135 O O . VAL A 1 148 ? -27.539 -23.667 -8.647 1.00 94.56 148 VAL A O 1
ATOM 1138 N N . VAL A 1 149 ? -25.349 -23.541 -8.169 1.00 94.81 149 VAL A N 1
ATOM 1139 C CA . VAL A 1 149 ? -25.496 -23.923 -6.753 1.00 94.81 149 VAL A CA 1
ATOM 1140 C C . VAL A 1 149 ? -26.392 -22.932 -6.014 1.00 94.81 149 VAL A C 1
ATOM 1142 O O . VAL A 1 149 ? -27.318 -23.346 -5.319 1.00 94.81 149 VAL A O 1
ATOM 1145 N N . ALA A 1 150 ? -26.174 -21.630 -6.206 1.00 92.94 150 ALA A N 1
ATOM 1146 C CA . ALA A 1 150 ? -27.012 -20.587 -5.634 1.00 92.94 150 ALA A CA 1
ATOM 1147 C C . ALA A 1 150 ? -28.464 -20.722 -6.108 1.00 92.94 150 ALA A C 1
ATOM 1149 O O . ALA A 1 150 ? -29.367 -20.686 -5.280 1.00 92.94 150 ALA A O 1
ATOM 1150 N N . GLY A 1 151 ? -28.697 -20.958 -7.402 1.00 95.12 151 GLY A N 1
ATOM 1151 C CA . GLY A 1 151 ? -30.033 -21.182 -7.956 1.00 95.12 151 GLY A CA 1
ATOM 1152 C C . GLY A 1 151 ? -30.741 -22.396 -7.349 1.00 95.12 151 GLY A C 1
ATOM 1153 O O . GLY A 1 151 ? -31.915 -22.302 -6.992 1.00 95.12 151 GLY A O 1
ATOM 1154 N N . ILE A 1 152 ? -30.026 -23.511 -7.162 1.00 93.31 152 ILE A N 1
ATOM 1155 C CA . ILE A 1 152 ? -30.559 -24.716 -6.507 1.00 93.31 152 ILE A CA 1
ATOM 1156 C C . ILE A 1 152 ? -30.920 -24.418 -5.049 1.00 93.31 152 ILE A C 1
ATOM 1158 O O . ILE A 1 152 ? -32.017 -24.759 -4.611 1.00 93.31 152 ILE A O 1
ATOM 1162 N N . LEU A 1 153 ? -30.029 -23.761 -4.303 1.00 91.50 153 LEU A N 1
ATOM 1163 C CA . LEU A 1 153 ? -30.275 -23.396 -2.906 1.00 91.50 153 LEU A CA 1
ATOM 1164 C C . LEU A 1 153 ? -31.463 -22.439 -2.769 1.00 91.50 153 LEU A C 1
ATOM 1166 O O . LEU A 1 153 ? -32.284 -22.613 -1.874 1.00 91.50 153 LEU A O 1
ATOM 1170 N N . LEU A 1 154 ? -31.591 -21.468 -3.673 1.00 93.19 154 LEU A N 1
ATOM 1171 C CA . LEU A 1 154 ? -32.698 -20.511 -3.691 1.00 93.19 154 LEU A CA 1
ATOM 1172 C C . LEU A 1 154 ? -34.018 -21.214 -4.039 1.00 93.19 154 LEU A C 1
ATOM 1174 O O . LEU A 1 154 ? -35.032 -20.979 -3.388 1.00 93.19 154 LEU A O 1
ATOM 1178 N N . TRP A 1 155 ? -34.000 -22.150 -4.991 1.00 92.06 155 TRP A N 1
ATOM 1179 C CA . TRP A 1 155 ? -35.157 -22.984 -5.323 1.00 92.06 155 TRP A CA 1
ATOM 1180 C C . TRP A 1 155 ? -35.583 -23.892 -4.161 1.00 92.06 155 TRP A C 1
ATOM 1182 O O . TRP A 1 155 ? -36.776 -24.004 -3.876 1.00 92.06 155 TRP A O 1
ATOM 1192 N N . LEU A 1 156 ? -34.626 -24.498 -3.452 1.00 90.38 156 LEU A N 1
ATOM 1193 C CA . LEU A 1 156 ? -34.891 -25.287 -2.245 1.00 90.38 156 LEU A CA 1
ATOM 1194 C C . LEU A 1 156 ? -35.429 -24.414 -1.105 1.00 90.38 156 LEU A C 1
ATOM 1196 O O . LEU A 1 156 ? -36.380 -24.814 -0.440 1.00 90.38 156 LEU A O 1
ATOM 1200 N N . HIS A 1 157 ? -34.875 -23.216 -0.907 1.00 89.44 157 HIS A N 1
ATOM 1201 C CA . HIS A 1 157 ? -35.348 -22.264 0.099 1.00 89.44 157 HIS A CA 1
ATOM 1202 C C . HIS A 1 157 ? -36.791 -21.819 -0.173 1.00 89.44 157 HIS A C 1
ATOM 1204 O O . HIS A 1 157 ? -37.623 -21.839 0.729 1.00 89.44 157 HIS A O 1
ATOM 1210 N N . LEU A 1 158 ? -37.115 -21.502 -1.430 1.00 89.75 158 LEU A N 1
ATOM 1211 C CA . LEU A 1 158 ? -38.469 -21.122 -1.839 1.00 89.75 158 LEU A CA 1
ATOM 1212 C C . LEU A 1 158 ? -39.470 -22.286 -1.749 1.00 89.75 158 LEU A C 1
ATOM 1214 O O . LEU A 1 158 ? -40.655 -22.045 -1.543 1.00 89.75 158 LEU A O 1
ATOM 1218 N N . ARG A 1 159 ? -39.016 -23.541 -1.877 1.00 84.12 159 ARG A N 1
ATOM 1219 C CA . ARG A 1 159 ? -39.858 -24.736 -1.682 1.00 84.12 159 ARG A CA 1
ATOM 1220 C C . ARG A 1 159 ? -40.017 -25.159 -0.222 1.00 84.12 159 ARG A C 1
ATOM 1222 O O . ARG A 1 159 ? -41.021 -25.778 0.100 1.00 84.12 159 ARG A O 1
ATOM 1229 N N . GLY A 1 160 ? -39.040 -24.873 0.636 1.00 69.31 160 GLY A N 1
ATOM 1230 C CA . GLY A 1 160 ? -39.073 -25.213 2.063 1.00 69.31 160 GLY A CA 1
ATOM 1231 C C . GLY A 1 160 ? -39.745 -24.163 2.954 1.00 69.31 160 GLY A C 1
ATOM 1232 O O . GLY A 1 160 ? -39.857 -24.386 4.154 1.00 69.31 160 GLY A O 1
ATOM 1233 N N . GLY A 1 161 ? -40.150 -23.020 2.389 1.00 59.62 161 GLY A N 1
ATOM 1234 C CA . GLY A 1 161 ? -40.810 -21.912 3.089 1.00 59.62 161 GLY A CA 1
ATOM 1235 C C . GLY A 1 161 ? -42.345 -21.938 3.076 1.00 59.62 161 GLY A C 1
ATOM 1236 O O . GLY A 1 161 ? -42.946 -20.895 3.329 1.00 59.62 161 GLY A O 1
ATOM 1237 N N . THR A 1 162 ? -42.971 -23.077 2.754 1.00 46.75 162 THR A N 1
ATOM 1238 C CA . THR A 1 162 ? -44.419 -23.321 2.926 1.00 46.75 162 THR A CA 1
ATOM 1239 C C . THR A 1 162 ? -44.686 -24.210 4.124 1.00 46.75 162 THR A C 1
ATOM 1241 O O . THR A 1 162 ? -44.045 -25.285 4.171 1.00 46.75 162 THR A O 1
#

InterPro domains:
  IPR005524 Predicted permease DUF318 [PF03773] (2-112)

Sequence (162 aa):
SVFVPQSVWNMLFLIADGGGDASPTFLVVLENALVAPVVAFFTFIGSMGNVPLAAMLWSREASLGGVMSFLGADLVAATVVWVHVKYYGWRYALYLSALLYVCMAAAGITVHYLFAAAGLTPEQRPALEEMVRFAIDHTFFLNLTFLVVAGILLWLHLRGGT

pLDDT: mean 71.25, std 13.89, range [35.78, 95.12]

Radius of gyration: 20.41 Å; chains: 1; bounding box: 64×40×43 Å

Secondary structure (DSSP, 8-state):
--SS-HHHHHHHTT--SS-SS----HHHHHHHHHHHHHHHHHTT--TTTHHHHHHHHHHTT--HHHHHHHHGGGGG-HHHHHHHHHHH-HHHHHHHHHHHHHHHHHHHHHHHHHHHHHT--------HHHHTS---SHHHHHHHHHHHHHHHHHHHHHHH--

Foldseek 3Di:
DDPDDPVVVCVLQVQPPDDDDDDPPPVSLLSLLLSLLVVLQVVLDALVPLLLVLLVCLLVNRQQLSSQLSNLSNVLHPVVLVVCCVPPNDVVSVVVSVVSSVVSSVVSVVVRVVCVVVVVPDPDSDDSVVVPDPDPDPVVVVVVVVVVVVVVVVVVVVVVPD

=== Feature glossary ===
A reading guide for the features in this record.

Start from the sequence.

  · Sequence gives the chain of amino acids in standard one-letter code (A=alanine, C=cysteine, …, Y=tyrosine), read N→C. It is the only feature that is directly encoded by the gene; all structural features are derived from the folded form of this sequence.

Fold it, and you get atomic coordinates and the backbone conformation that goes with them.

  · The mmCIF table is the protein's shape written out atom by atom. For each backbone N, Cα, C, and carbonyl O, it records an (x, y, z) coordinate triple in Å plus the residue type, chain letter, and residue number.

  · Backbone dihedral angles. Every residue except chain termini has a φ (preceding-C → N → Cα → C) and a ψ (N → Cα → C → next-N). They are reported in degrees following the IUPAC sign convention. Secondary structure is essentially a statement about which (φ, ψ) basin each residue occupies.

  · DSSP 8-state secondary structure assigns each residue one of H (α-helix), G (3₁₀-helix), I (π-helix), E (extended β-strand), B (isolated β-bridge), T (hydrogen-bonded turn), S (bend), or '-' (coil). The assignment is computed from backbone hydrogen-bond geometry via the Kabsch–Sander algorithm.

  · P-SEA three-state annotation labels each residue as helix, strand, or coil based purely on the geometry of the Cα trace. It serves as a fallback when the full backbone (and thus DSSP) is unavailable.

Summarize the fold with a handful of shape descriptors and a per-residue structural alphabet.

  · Radius of gyration (Rg) is the root-mean-square distance of Cα atoms from their centroid — a single number for overall size and compactness. A globular domain of N residues has Rg ≈ 2.2·N^0.38 Å; an extended or disordered chain has a much larger Rg. The Cα contact count is the number of residue pairs whose Cα atoms are within 8 Å and are more than four positions apart in sequence — a standard proxy for tertiary packing density. The bounding box is the smallest axis-aligned box enclosing all Cα atoms.

  · Foldseek's 3Di representation compresses backbone geometry into a per-residue letter drawn from a learned twenty-state alphabet. It captures the tertiary interaction pattern around each residue — which residues are packed against it in space, regardless of where they are in sequence.

  · Accessible surface area quantifies burial. A residue with SASA near zero is packed into the hydrophobic core; one with SASA >100 Å² sits on the surface. Computed here via the Shrake–Rupley numerical algorithm with a 1.4 Å probe.

Ask how reliable the model is.

  · For AlphaFold models, the B-factor field carries pLDDT — the model's own estimate of local accuracy on a 0–100 scale. Regions with pLDDT<50 should be treated as essentially unmodeled; they of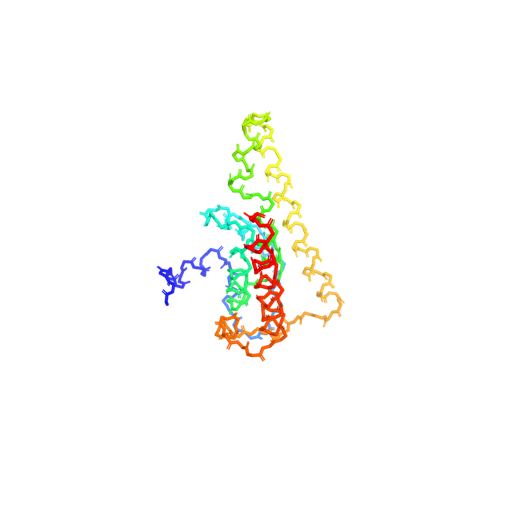ten correspond to intrinsically disordered segments.

  · For experimental (PDB) structures, the B-factor (temperature factor) quantifies the positional spread of each atom in the crystal — a combination of thermal vibration and static disorder — in units of Å². High B-factors mark flexible loops or poorly resolved regions; low B-factors mark the rigid, well-ordered core.

  · PAE(i, j) answers: if I align the predicted and true structures on residue i, how far off (in Å) do I expect residue j to be? A block-diagonal PAE matrix with low values on the blocks and high values off-diagonal is the signature of a multi-domain protein with confidently predicted domains but uncertain inter-domain orientation.

Place it in context: what it resembles, what it is annotated as, and how it looks.

  · Structural nearest neighbors (via Foldseek easy-search vs the PDB). Reported per hit: target PDB id, E-value, and alignment TM-score. A TM-score above ~0.5 is the conventional threshold for 'same fold'.

  · Functional 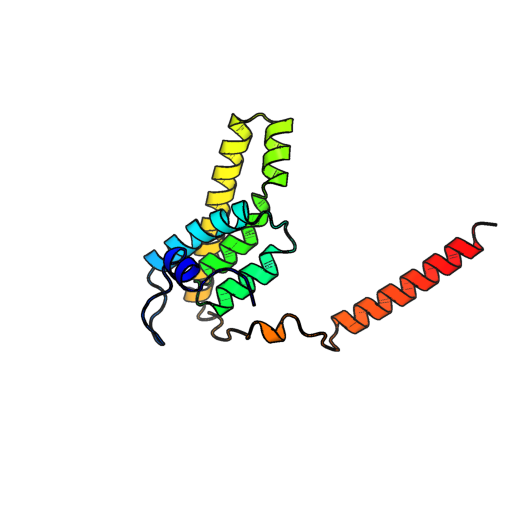annotations link the protein to curated databases. InterPro entries identify conserved domains and families by matching the sequence against member-database signatures (Pfam, PROSITE, CDD, …). Gene Ontology (GO) terms describe molecular function, biological process, and cellular component in a controlled vocabulary. CATH places the structure in a hierarchical fold classification (Class/Architecture/Topology/Homologous-superfamily). The organism is the source species.

  · Plot images: a contact map (which residues are close in 3D, as an N×N binary image), a Ramachandran scatter (backbone torsion angles, revealing secondary-structure composition at a glance), and — for AlphaFold structures — a PAE heatmap (pairwise prediction confidence).

  · Structure images are PyMOL renders from six orthogonal camera directions. Cartoon representation draws helices as coils and strands as arrows; sticks shows the backbone as bonds; surface shows the solvent-excluded envelope. Rainbow coloring maps sequence position to hue (blue→red, N→C); chain coloring assigns a distinct color per polypeptide.